Protein AF-A0A928WDC0-F1 (afdb_monomer)

pLDDT: mean 93.53, std 4.26, range [66.0, 97.44]

Secondary structure (DSSP, 8-state):
-EEEEEEE-TTT--EEEEEEETTT--B-HHHHHHHHHHHHTT--HHHHHHHHHHHHHHHHHHHHHT--TTS--HHHHHHHHHHHHTT-

Mean predicted aligned error: 3.29 Å

Solvent-accessible surface area (backbone atoms only — not comparable to full-atom values): 5291 Å² total; per-residue (Å²): 103,76,47,80,45,84,45,66,41,91,88,74,70,46,75,44,80,43,40,29,32,70,80,78,72,41,65,41,57,75,60,42,53,51,52,51,50,42,53,76,70,65,53,57,66,70,58,55,49,50,50,52,52,54,51,48,56,52,49,53,49,29,63,75,68,72,52,57,88,89,75,64,56,72,67,56,54,52,50,50,53,53,44,57,74,75,66,110

Radius of gyration: 14.03 Å; Cα contacts (8 Å, |Δi|>4): 86; chains: 1; bounding box: 38×22×32 Å

Nearest PDB structures (foldseek):
  6yxy-assembly1_AY  TM=2.958E-01  e=6.119E+00  Trypanosoma brucei brucei

Structure (mmCIF, N/CA/C/O backbone):
data_AF-A0A928WDC0-F1
#
_entry.id   AF-A0A928WDC0-F1
#
loop_
_atom_site.group_PDB
_atom_site.id
_atom_site.type_symbol
_atom_site.label_atom_id
_atom_site.label_alt_id
_atom_site.label_comp_id
_atom_site.label_asym_id
_atom_site.label_entity_id
_atom_site.label_seq_id
_atom_site.pdbx_PDB_ins_code
_atom_site.Cartn_x
_atom_site.Cartn_y
_atom_site.Cartn_z
_atom_site.occupancy
_atom_site.B_iso_or_equiv
_atom_site.auth_seq_id
_atom_site.auth_comp_id
_atom_site.auth_asym_id
_atom_site.a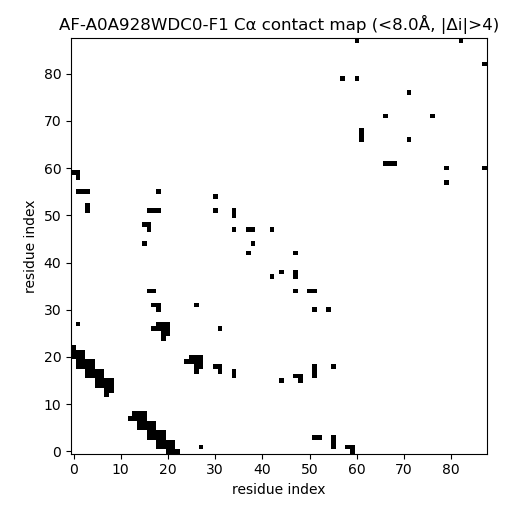uth_atom_id
_atom_site.pdbx_PDB_model_num
ATOM 1 N N . MET A 1 1 ? 5.275 7.645 10.927 1.00 84.62 1 MET A N 1
ATOM 2 C CA . MET A 1 1 ? 4.564 8.277 9.775 1.00 84.62 1 MET A CA 1
ATOM 3 C C . MET A 1 1 ? 5.077 7.636 8.492 1.00 84.62 1 MET A C 1
ATOM 5 O O . MET A 1 1 ? 6.274 7.409 8.398 1.00 84.62 1 MET A O 1
ATOM 9 N N . ILE A 1 2 ? 4.225 7.331 7.511 1.00 93.19 2 ILE A N 1
ATOM 10 C CA . ILE A 1 2 ? 4.676 6.699 6.257 1.00 93.19 2 ILE A CA 1
ATOM 11 C C . ILE A 1 2 ? 4.733 7.674 5.070 1.00 93.19 2 ILE A C 1
ATOM 13 O O . ILE A 1 2 ? 3.911 8.590 4.981 1.00 93.19 2 ILE A O 1
ATOM 17 N N . SER A 1 3 ? 5.683 7.476 4.149 1.00 93.38 3 SER A N 1
ATOM 18 C CA . SER A 1 3 ? 5.877 8.319 2.958 1.00 93.38 3 SER A CA 1
ATOM 19 C C . SER A 1 3 ? 6.188 7.518 1.690 1.00 93.38 3 SER A C 1
ATOM 21 O O . SER A 1 3 ? 6.639 6.371 1.735 1.00 93.38 3 SER A O 1
ATOM 23 N N . ILE A 1 4 ? 5.937 8.145 0.534 1.00 95.56 4 ILE A N 1
ATOM 24 C CA . ILE A 1 4 ? 6.289 7.613 -0.787 1.00 95.56 4 ILE A CA 1
ATOM 25 C C . ILE A 1 4 ? 7.546 8.311 -1.282 1.00 95.56 4 ILE A C 1
ATOM 27 O O . ILE A 1 4 ? 7.559 9.530 -1.431 1.00 95.56 4 ILE A O 1
ATOM 31 N N . GLU A 1 5 ? 8.545 7.524 -1.660 1.00 93.31 5 GLU A N 1
ATOM 32 C CA . GLU A 1 5 ? 9.795 8.010 -2.234 1.00 93.31 5 GLU A CA 1
ATOM 33 C C . GLU A 1 5 ? 10.047 7.409 -3.617 1.00 93.31 5 GLU A C 1
ATOM 35 O O . GLU A 1 5 ? 9.562 6.325 -3.961 1.00 93.31 5 GLU A O 1
ATOM 40 N N . ARG A 1 6 ? 10.822 8.120 -4.443 1.00 91.44 6 ARG A N 1
ATOM 41 C CA . ARG A 1 6 ? 11.238 7.626 -5.764 1.00 91.44 6 ARG A CA 1
ATOM 42 C C . ARG A 1 6 ? 12.586 6.925 -5.660 1.00 91.44 6 ARG A C 1
ATOM 44 O O . ARG A 1 6 ? 13.579 7.543 -5.295 1.00 91.44 6 ARG A O 1
ATOM 51 N N . ALA A 1 7 ? 12.624 5.667 -6.073 1.00 89.81 7 ALA A N 1
ATOM 52 C CA . ALA A 1 7 ? 13.831 4.865 -6.187 1.00 89.81 7 ALA A CA 1
ATOM 53 C C . ALA A 1 7 ? 14.219 4.648 -7.656 1.00 89.81 7 ALA A C 1
ATOM 55 O O . ALA A 1 7 ? 13.393 4.765 -8.568 1.00 89.81 7 ALA A O 1
ATOM 56 N N . ILE A 1 8 ? 15.493 4.323 -7.869 1.00 91.25 8 ILE A N 1
ATOM 57 C CA . ILE A 1 8 ? 16.051 3.935 -9.164 1.00 91.25 8 ILE A CA 1
ATOM 58 C C . ILE A 1 8 ? 16.576 2.515 -9.022 1.00 91.25 8 ILE A C 1
ATOM 60 O O . ILE A 1 8 ? 17.318 2.204 -8.091 1.00 91.25 8 ILE A O 1
ATOM 64 N N . ASP A 1 9 ? 16.164 1.646 -9.932 1.00 88.50 9 ASP A N 1
ATOM 65 C CA . ASP A 1 9 ? 16.683 0.292 -10.014 1.00 88.50 9 ASP A CA 1
ATOM 66 C C . ASP A 1 9 ? 18.108 0.341 -10.591 1.00 88.50 9 ASP A C 1
ATOM 68 O O . ASP A 1 9 ? 18.286 0.836 -11.703 1.00 88.50 9 ASP A O 1
ATOM 72 N N . PRO A 1 10 ? 19.133 -0.145 -9.873 1.00 91.31 10 PRO A N 1
ATOM 73 C CA . PRO A 1 10 ? 20.521 0.024 -10.295 1.00 91.31 10 PRO A CA 1
ATOM 74 C C . PRO A 1 10 ? 20.899 -0.822 -11.519 1.00 91.31 10 PRO A C 1
ATOM 76 O O . PRO A 1 10 ? 21.935 -0.570 -12.121 1.00 91.31 10 PRO A O 1
ATOM 79 N N . GLN A 1 11 ? 20.103 -1.833 -11.881 1.00 91.56 11 GLN A N 1
ATOM 80 C CA . GLN A 1 11 ? 20.383 -2.696 -13.033 1.00 91.56 11 GLN A CA 1
ATOM 81 C C . GLN A 1 11 ? 19.679 -2.209 -14.295 1.00 91.56 11 GLN A C 1
ATOM 83 O O . GLN A 1 11 ? 20.199 -2.362 -15.396 1.00 91.56 11 GLN A O 1
ATOM 88 N N . THR A 1 12 ? 18.475 -1.659 -14.137 1.00 89.69 12 THR A N 1
ATOM 89 C CA . THR A 1 12 ? 17.616 -1.262 -15.264 1.00 89.69 12 THR A CA 1
ATOM 90 C C . THR A 1 12 ? 17.492 0.247 -15.440 1.00 89.69 12 THR A C 1
ATOM 92 O O . THR A 1 12 ? 16.867 0.686 -16.400 1.00 89.69 12 THR A O 1
ATOM 95 N N . GLU A 1 13 ? 18.000 1.035 -14.488 1.00 90.81 13 GLU A N 1
ATOM 96 C CA . GLU A 1 13 ? 17.812 2.491 -14.363 1.00 90.81 13 GLU A CA 1
ATOM 97 C C . GLU A 1 13 ? 16.337 2.930 -14.291 1.00 90.81 13 GLU A C 1
ATOM 99 O O . GLU A 1 13 ? 16.003 4.118 -14.344 1.00 90.81 13 GLU A O 1
ATOM 104 N N . SER A 1 14 ? 15.421 1.971 -14.129 1.00 87.31 14 SER A N 1
ATOM 105 C CA . SER A 1 14 ? 13.993 2.244 -14.077 1.00 87.31 14 SER A CA 1
ATOM 106 C C . SER A 1 14 ? 13.628 2.952 -12.774 1.00 87.31 14 SER A C 1
ATOM 108 O O . SER A 1 14 ? 14.044 2.558 -11.682 1.00 87.31 14 SER A O 1
ATOM 110 N N . ARG A 1 15 ? 12.822 4.012 -12.883 1.00 90.62 15 ARG A N 1
ATOM 111 C CA . ARG A 1 15 ? 12.277 4.725 -11.723 1.00 90.62 15 ARG A CA 1
ATOM 112 C C . ARG A 1 15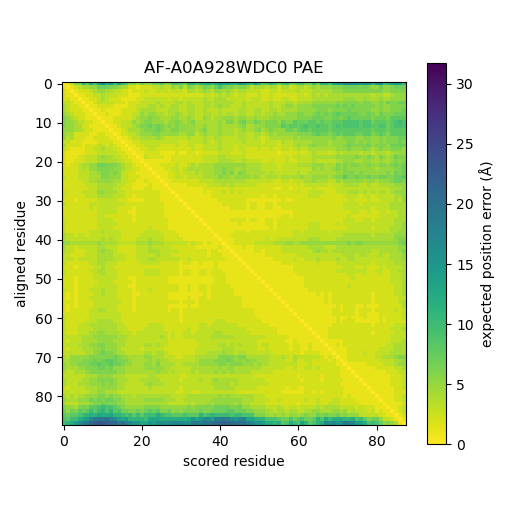 ? 11.041 4.009 -11.198 1.00 90.62 15 ARG A C 1
ATOM 114 O O . ARG A 1 15 ? 10.180 3.608 -11.981 1.00 90.62 15 ARG A O 1
ATOM 121 N N . PHE A 1 16 ? 10.922 3.900 -9.882 1.00 90.25 16 PHE A N 1
ATOM 122 C CA . PHE A 1 16 ? 9.758 3.305 -9.234 1.00 90.25 16 PHE A CA 1
ATOM 123 C C . PHE A 1 16 ? 9.479 3.926 -7.867 1.00 90.25 16 PHE A C 1
ATOM 125 O O . PHE A 1 16 ? 10.341 4.579 -7.285 1.00 90.25 16 PHE A O 1
ATOM 132 N N . CYS A 1 17 ? 8.260 3.737 -7.366 1.00 92.69 17 CYS A N 1
ATOM 133 C CA . CYS A 1 17 ? 7.883 4.159 -6.023 1.00 92.69 17 CYS A CA 1
ATOM 134 C C . CYS A 1 17 ? 8.260 3.104 -4.980 1.00 92.69 17 CYS A C 1
ATOM 136 O O . CYS A 1 17 ? 8.048 1.905 -5.187 1.00 92.69 17 CYS A O 1
ATOM 138 N N . CYS A 1 18 ? 8.746 3.584 -3.844 1.00 93.50 18 CYS A N 1
ATOM 139 C CA . CYS A 1 18 ? 8.907 2.825 -2.616 1.00 93.50 18 CYS A CA 1
ATOM 140 C C . CYS A 1 18 ? 8.126 3.498 -1.491 1.00 93.50 18 CYS A C 1
ATOM 142 O O . CYS A 1 18 ? 7.971 4.719 -1.499 1.00 93.50 18 CYS A O 1
ATOM 144 N N . VAL A 1 19 ? 7.650 2.706 -0.532 1.00 96.06 19 VAL A N 1
ATOM 145 C CA . VAL A 1 19 ? 6.922 3.213 0.637 1.00 96.06 19 VAL A CA 1
ATOM 146 C C . VAL A 1 19 ? 7.687 2.859 1.899 1.00 96.06 19 VAL A C 1
ATOM 148 O O . VAL A 1 19 ? 8.004 1.687 2.119 1.00 96.06 19 VAL A O 1
ATOM 151 N N . PHE A 1 20 ? 7.977 3.868 2.712 1.00 95.00 20 PHE A N 1
ATOM 152 C CA . PHE A 1 20 ? 8.803 3.748 3.908 1.00 95.00 20 PHE A CA 1
ATOM 153 C C . PHE A 1 20 ? 8.094 4.314 5.125 1.00 95.00 20 PHE A C 1
ATOM 155 O O . PHE A 1 20 ? 7.292 5.240 5.018 1.00 95.00 20 PHE A O 1
ATOM 162 N N . ASP A 1 21 ? 8.446 3.775 6.281 1.00 93.81 21 A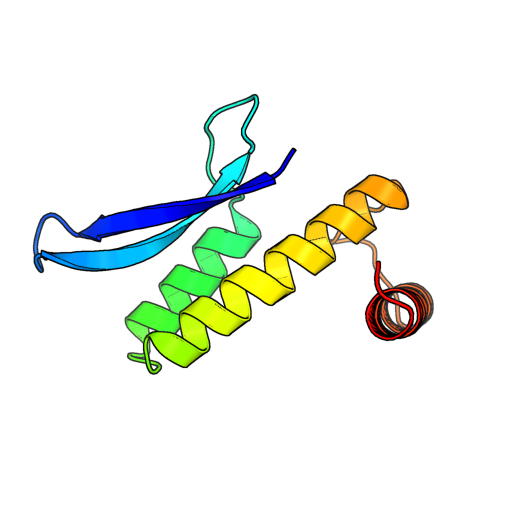SP A N 1
ATOM 163 C CA . ASP A 1 21 ? 8.250 4.457 7.546 1.00 93.81 21 ASP A CA 1
ATOM 164 C C . ASP A 1 21 ? 9.360 5.509 7.725 1.00 93.81 21 ASP A C 1
ATOM 166 O O . ASP A 1 21 ? 10.550 5.211 7.593 1.00 93.81 21 ASP A O 1
ATOM 170 N N . THR A 1 22 ? 8.975 6.755 7.998 1.00 89.94 22 THR A N 1
ATOM 171 C CA . THR A 1 22 ? 9.898 7.895 8.087 1.00 89.94 22 THR A CA 1
ATOM 172 C C . THR A 1 22 ? 10.737 7.901 9.361 1.00 89.94 22 THR A C 1
ATOM 174 O O . THR A 1 22 ? 11.723 8.627 9.425 1.00 89.94 22 THR A O 1
ATOM 177 N N . GLU A 1 23 ? 10.342 7.157 10.393 1.00 91.94 23 GLU A N 1
ATOM 178 C CA . GLU A 1 23 ? 11.031 7.134 11.689 1.00 91.94 23 GLU A CA 1
ATOM 179 C C . GLU A 1 23 ? 12.118 6.061 11.706 1.00 91.94 23 GLU A C 1
ATOM 181 O O . GLU A 1 23 ? 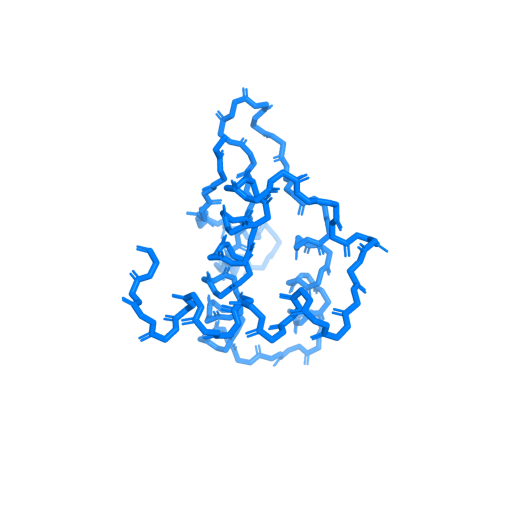13.249 6.301 12.123 1.00 91.94 23 GLU A O 1
ATOM 186 N N . THR A 1 24 ? 11.783 4.876 11.210 1.00 93.75 24 THR A N 1
ATOM 187 C CA . THR A 1 24 ? 12.687 3.726 11.129 1.00 93.75 24 THR A CA 1
ATOM 188 C C . THR A 1 24 ? 13.518 3.717 9.849 1.00 93.75 24 THR A C 1
ATOM 190 O O . THR A 1 24 ? 14.516 3.000 9.777 1.00 93.75 24 THR A O 1
ATOM 193 N N . CYS A 1 25 ? 13.114 4.487 8.833 1.00 90.06 25 CYS A N 1
ATOM 194 C CA . CYS A 1 25 ? 13.673 4.453 7.479 1.00 90.06 25 CYS A CA 1
ATOM 195 C C . CYS A 1 25 ? 13.594 3.059 6.827 1.00 90.06 25 CYS A C 1
ATOM 197 O O . CYS A 1 25 ? 14.366 2.747 5.915 1.00 90.06 25 CYS A O 1
ATOM 199 N N . LEU A 1 26 ? 12.678 2.204 7.293 1.00 92.69 26 LEU A N 1
ATOM 200 C CA . LEU A 1 26 ? 12.467 0.861 6.764 1.00 92.69 26 LEU A CA 1
ATOM 201 C C . LEU A 1 26 ? 11.268 0.832 5.812 1.00 92.69 26 LEU A C 1
ATOM 203 O O . LEU A 1 26 ? 10.305 1.579 5.997 1.00 92.69 26 LEU A O 1
ATOM 207 N N . PRO A 1 27 ? 11.300 -0.018 4.771 1.00 93.56 27 PRO A N 1
ATOM 208 C CA . PRO A 1 27 ? 10.164 -0.162 3.878 1.00 93.56 27 PRO A CA 1
ATOM 209 C C . PRO A 1 27 ? 8.967 -0.746 4.628 1.00 93.56 27 PRO A C 1
ATOM 211 O O . PRO A 1 27 ? 9.116 -1.686 5.414 1.00 93.56 27 PRO A O 1
ATOM 214 N N . ILE A 1 28 ? 7.768 -0.260 4.310 1.00 95.56 28 ILE A N 1
ATOM 215 C CA . ILE A 1 28 ? 6.531 -0.913 4.741 1.00 95.56 28 ILE A CA 1
ATOM 216 C C . ILE A 1 28 ? 6.380 -2.194 3.926 1.00 95.56 28 ILE A C 1
ATOM 218 O O . ILE A 1 28 ? 5.895 -2.190 2.793 1.00 95.56 28 ILE A O 1
ATOM 222 N N . GLU A 1 29 ? 6.859 -3.295 4.500 1.00 94.75 29 GLU A N 1
ATOM 223 C CA . GLU A 1 29 ? 7.021 -4.586 3.833 1.00 94.75 29 GLU A CA 1
ATOM 224 C C . GLU A 1 29 ? 5.786 -5.045 3.030 1.00 94.75 29 GLU A C 1
ATOM 226 O O . GLU A 1 29 ? 5.956 -5.328 1.838 1.00 94.75 29 GLU A O 1
ATOM 231 N N . PRO A 1 30 ? 4.548 -5.056 3.573 1.00 96.06 30 PRO A N 1
ATOM 232 C CA . PRO A 1 30 ? 3.385 -5.519 2.817 1.00 96.06 30 PRO A CA 1
ATOM 233 C C . PRO A 1 30 ? 3.079 -4.652 1.591 1.00 96.06 30 PRO A C 1
ATOM 235 O O . PRO A 1 30 ? 2.788 -5.194 0.519 1.00 96.06 30 PRO A O 1
ATOM 238 N N . ILE A 1 31 ? 3.217 -3.327 1.711 1.00 96.44 31 ILE A N 1
ATOM 239 C CA . ILE A 1 31 ? 3.047 -2.399 0.588 1.00 96.44 31 ILE A CA 1
ATOM 240 C C . ILE A 1 31 ? 4.149 -2.643 -0.445 1.00 96.44 31 ILE A C 1
ATOM 242 O O . ILE A 1 31 ? 3.868 -2.863 -1.627 1.00 96.44 31 ILE A O 1
ATOM 246 N N . GLN A 1 32 ? 5.410 -2.662 -0.010 1.00 95.38 32 GLN A N 1
ATOM 247 C CA . GLN A 1 32 ? 6.549 -2.791 -0.914 1.00 95.38 32 GLN A CA 1
ATOM 248 C C . GLN A 1 32 ? 6.528 -4.121 -1.677 1.00 95.38 32 GLN A C 1
ATOM 250 O O . GLN A 1 32 ? 6.800 -4.155 -2.882 1.00 95.38 32 GLN A O 1
ATOM 255 N N . ARG A 1 33 ? 6.160 -5.218 -1.008 1.00 96.19 33 ARG A N 1
ATOM 256 C CA . ARG A 1 33 ? 5.994 -6.540 -1.624 1.00 96.19 33 ARG A CA 1
ATOM 257 C C . ARG A 1 33 ? 4.943 -6.514 -2.731 1.00 96.19 33 ARG A C 1
ATOM 259 O O . ARG A 1 33 ? 5.202 -7.036 -3.818 1.00 96.19 33 ARG A O 1
ATOM 266 N N . TYR A 1 34 ? 3.794 -5.880 -2.497 1.00 97.25 34 TYR A N 1
ATOM 267 C CA . TYR A 1 34 ? 2.731 -5.768 -3.498 1.00 97.25 34 TYR A CA 1
ATOM 268 C C . TYR A 1 34 ? 3.132 -4.895 -4.698 1.00 97.25 34 TYR A C 1
ATOM 270 O O . TYR A 1 34 ? 2.924 -5.288 -5.851 1.00 97.25 34 TYR A O 1
ATOM 278 N N . LEU A 1 35 ? 3.777 -3.748 -4.463 1.00 96.12 35 LEU A N 1
ATOM 279 C CA . LEU A 1 35 ? 4.264 -2.883 -5.545 1.00 96.12 35 LEU A CA 1
ATOM 280 C C . LEU A 1 35 ? 5.331 -3.590 -6.394 1.00 96.12 35 LEU A C 1
ATOM 282 O O . LEU A 1 35 ? 5.286 -3.539 -7.625 1.00 96.12 35 LEU A O 1
ATOM 286 N N . ASN A 1 36 ? 6.246 -4.327 -5.757 1.00 94.19 36 ASN A N 1
ATOM 287 C CA . ASN A 1 36 ? 7.242 -5.145 -6.451 1.00 94.19 36 ASN A CA 1
ATOM 288 C C . ASN A 1 36 ? 6.593 -6.256 -7.288 1.00 94.19 36 ASN A C 1
ATOM 290 O O . ASN A 1 36 ? 7.030 -6.511 -8.412 1.00 94.19 36 ASN A O 1
ATOM 294 N N . TYR A 1 37 ? 5.537 -6.896 -6.780 1.00 96.31 37 TYR A N 1
ATOM 295 C CA . TYR A 1 37 ? 4.748 -7.858 -7.550 1.00 96.31 37 TYR A CA 1
ATOM 296 C C . TYR A 1 37 ? 4.125 -7.209 -8.797 1.00 96.31 37 TYR A C 1
ATOM 298 O O . TYR A 1 37 ? 4.291 -7.734 -9.899 1.00 96.31 37 TYR A O 1
ATOM 306 N N . CYS A 1 38 ? 3.502 -6.034 -8.666 1.00 96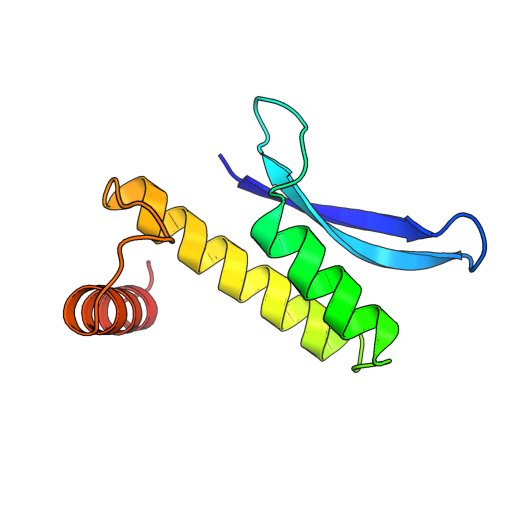.31 38 CYS A N 1
ATOM 307 C CA . CYS A 1 38 ? 2.925 -5.304 -9.801 1.00 96.31 38 CYS A CA 1
ATOM 308 C C . CYS A 1 38 ? 3.979 -4.954 -10.864 1.00 96.31 38 CYS A C 1
ATOM 310 O O . CYS A 1 38 ? 3.742 -5.143 -12.059 1.00 96.31 38 CYS A O 1
ATOM 312 N N . ARG A 1 39 ? 5.168 -4.508 -10.435 1.00 92.50 39 ARG A N 1
ATOM 313 C CA . ARG A 1 39 ? 6.303 -4.229 -11.332 1.00 92.50 39 ARG A CA 1
ATOM 314 C C . ARG A 1 39 ? 6.782 -5.478 -12.064 1.00 92.50 39 ARG A C 1
ATOM 316 O O . ARG A 1 39 ? 6.970 -5.431 -13.274 1.00 92.50 39 ARG A O 1
ATOM 323 N N . LYS A 1 40 ? 6.933 -6.610 -11.364 1.00 93.31 40 LYS A N 1
ATOM 324 C CA . LYS A 1 40 ? 7.315 -7.894 -11.984 1.00 93.31 40 LYS A CA 1
ATOM 325 C C . LYS A 1 40 ? 6.299 -8.362 -13.026 1.00 93.31 40 LYS A C 1
ATOM 327 O O . LYS A 1 40 ? 6.683 -8.989 -14.007 1.00 93.31 40 LYS A O 1
ATOM 332 N N . ARG A 1 41 ? 5.019 -8.026 -12.842 1.00 96.56 4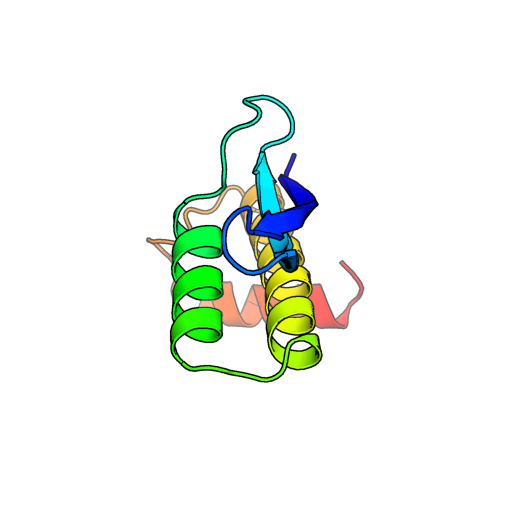1 ARG A N 1
ATOM 333 C CA . ARG A 1 41 ? 3.954 -8.272 -13.828 1.00 96.56 41 ARG A CA 1
ATOM 334 C C . ARG A 1 41 ? 3.846 -7.203 -14.915 1.00 96.56 41 ARG A C 1
ATOM 336 O O . ARG A 1 41 ? 2.938 -7.289 -15.733 1.00 96.56 41 ARG A O 1
ATOM 343 N N . GLN A 1 42 ? 4.763 -6.236 -14.939 1.00 94.50 42 GLN A N 1
ATOM 344 C CA . GLN A 1 42 ? 4.855 -5.193 -15.961 1.00 94.50 42 GLN A CA 1
ATOM 345 C C . GLN A 1 42 ? 3.576 -4.348 -16.072 1.00 94.50 42 GLN A C 1
ATOM 347 O O . GLN A 1 42 ? 3.209 -3.893 -17.154 1.00 94.50 42 GLN A O 1
ATOM 352 N N . LEU A 1 43 ? 2.889 -4.117 -14.945 1.00 96.19 43 LEU A N 1
ATOM 353 C CA . LEU A 1 43 ? 1.807 -3.134 -14.903 1.00 96.19 43 LEU A CA 1
ATOM 354 C C . LEU A 1 43 ? 2.350 -1.743 -15.253 1.00 96.19 43 LEU A C 1
ATOM 356 O O . LEU A 1 43 ? 3.502 -1.413 -14.961 1.00 96.19 43 LEU A O 1
ATOM 360 N N . ALA A 1 44 ? 1.495 -0.906 -15.842 1.00 94.31 44 ALA A N 1
ATOM 361 C CA . ALA A 1 44 ? 1.857 0.459 -16.195 1.00 94.31 44 ALA A CA 1
ATOM 362 C C . ALA A 1 44 ? 2.325 1.246 -14.959 1.00 94.31 44 ALA A C 1
ATOM 364 O O . ALA A 1 44 ? 1.675 1.225 -13.911 1.00 94.31 44 ALA A O 1
ATOM 365 N N . ALA A 1 45 ? 3.423 1.995 -15.093 1.00 92.06 45 ALA A N 1
ATOM 366 C CA . ALA A 1 45 ? 4.031 2.727 -13.979 1.00 92.06 45 ALA A CA 1
ATOM 367 C C . ALA A 1 45 ? 3.044 3.684 -13.283 1.00 92.06 45 ALA A C 1
ATOM 369 O O . ALA A 1 45 ? 2.997 3.736 -12.059 1.00 92.06 45 ALA A O 1
ATOM 370 N N . ASN A 1 46 ? 2.188 4.374 -14.045 1.00 93.06 46 ASN A N 1
ATOM 371 C CA . ASN A 1 46 ? 1.160 5.263 -13.488 1.00 93.06 46 ASN A CA 1
ATOM 372 C C . ASN A 1 46 ? 0.125 4.517 -12.633 1.00 93.06 46 ASN A C 1
ATOM 374 O O . ASN A 1 46 ? -0.326 5.037 -11.611 1.00 93.06 46 ASN A O 1
ATOM 378 N N . THR A 1 47 ? -0.228 3.291 -13.023 1.00 95.81 47 THR A N 1
ATOM 379 C CA . THR A 1 47 ? -1.121 2.427 -12.245 1.00 95.81 47 THR A CA 1
ATOM 380 C C . THR A 1 47 ? -0.459 2.024 -10.931 1.00 95.81 47 THR A C 1
ATOM 382 O O . THR A 1 47 ? -1.066 2.179 -9.876 1.00 95.81 47 THR A O 1
ATOM 385 N N . VAL A 1 48 ? 0.806 1.592 -10.971 1.00 96.25 48 VAL A N 1
ATOM 386 C CA . VAL A 1 48 ? 1.567 1.224 -9.762 1.00 96.25 48 VAL A CA 1
ATOM 387 C C . VAL A 1 48 ? 1.748 2.424 -8.827 1.00 96.25 48 VAL A C 1
ATOM 389 O O . VAL A 1 48 ? 1.568 2.286 -7.620 1.00 96.25 48 VAL A O 1
ATOM 392 N N . ASN A 1 49 ? 2.027 3.611 -9.369 1.00 94.81 49 ASN A N 1
ATOM 393 C CA . ASN A 1 49 ? 2.129 4.845 -8.585 1.00 94.81 49 ASN A CA 1
ATOM 394 C C . ASN A 1 49 ? 0.795 5.196 -7.919 1.00 94.81 49 ASN A C 1
ATOM 396 O O . ASN A 1 49 ? 0.767 5.563 -6.750 1.00 94.81 49 ASN A O 1
ATOM 400 N N . THR A 1 50 ? -0.317 5.030 -8.640 1.00 95.62 50 THR A N 1
ATOM 401 C CA . THR A 1 50 ? -1.654 5.234 -8.073 1.00 95.62 50 THR A CA 1
ATOM 402 C C . THR A 1 50 ? -1.907 4.256 -6.929 1.00 95.62 50 THR A C 1
ATOM 404 O O . THR A 1 50 ? -2.381 4.676 -5.880 1.00 95.62 50 THR A O 1
ATOM 407 N N . TYR A 1 51 ? -1.548 2.977 -7.083 1.00 96.94 51 TYR A N 1
ATOM 408 C CA . TYR A 1 51 ? -1.656 1.998 -5.998 1.00 96.94 51 TYR A CA 1
ATOM 409 C C . TYR A 1 51 ? -0.815 2.389 -4.785 1.00 96.94 51 TYR A C 1
ATOM 411 O O . TYR A 1 51 ? -1.321 2.305 -3.674 1.00 96.94 51 TYR A O 1
ATOM 419 N N . ALA A 1 52 ? 0.420 2.860 -4.983 1.00 96.94 52 ALA A N 1
ATOM 420 C CA . ALA A 1 52 ? 1.256 3.344 -3.887 1.00 96.94 52 ALA A CA 1
ATOM 421 C C . ALA A 1 52 ? 0.557 4.472 -3.112 1.00 96.94 52 ALA A C 1
ATOM 423 O O . ALA A 1 52 ? 0.420 4.362 -1.900 1.00 96.94 52 ALA A O 1
ATOM 424 N N . CYS A 1 53 ? 0.034 5.493 -3.804 1.00 95.06 53 CYS A N 1
ATOM 425 C CA . CYS A 1 53 ? -0.723 6.580 -3.174 1.00 95.06 53 CYS A CA 1
ATOM 426 C C . CYS A 1 53 ? -1.913 6.068 -2.354 1.00 95.06 53 CYS A C 1
ATOM 428 O O . CYS A 1 53 ? -2.019 6.387 -1.177 1.00 95.06 53 CYS A O 1
ATOM 430 N N . ARG A 1 54 ? -2.767 5.216 -2.937 1.00 94.62 54 ARG A N 1
ATOM 431 C CA . ARG A 1 54 ? -3.964 4.717 -2.235 1.00 94.62 54 ARG A CA 1
ATOM 432 C C . ARG A 1 54 ? -3.626 3.803 -1.056 1.00 94.62 54 ARG A C 1
ATOM 434 O O . ARG A 1 54 ? -4.344 3.805 -0.065 1.00 94.62 54 ARG A O 1
ATOM 441 N N . LEU A 1 55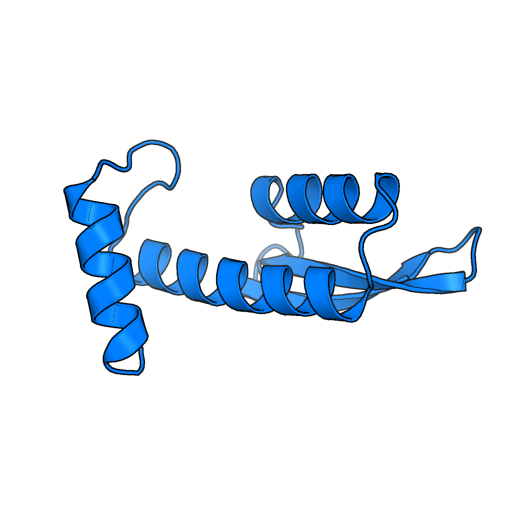 ? -2.548 3.024 -1.154 1.00 96.44 55 LEU A N 1
ATOM 442 C CA . LEU A 1 55 ? -2.080 2.179 -0.053 1.00 96.44 55 LEU A CA 1
ATOM 443 C C . LEU A 1 55 ? -1.491 3.002 1.092 1.00 96.44 55 LEU A C 1
ATOM 445 O O . LEU A 1 55 ? -1.646 2.605 2.242 1.00 96.44 55 LEU A O 1
ATOM 449 N N . VAL A 1 56 ? -0.850 4.135 0.791 1.00 95.88 56 VAL A N 1
ATOM 450 C CA . VAL A 1 56 ? -0.395 5.071 1.824 1.00 95.88 56 VAL A CA 1
ATOM 451 C C . VAL A 1 56 ? -1.579 5.692 2.557 1.00 95.88 56 VAL A C 1
ATOM 453 O O . VAL A 1 56 ? -1.609 5.633 3.782 1.00 95.88 56 VAL A O 1
ATOM 456 N N . ASP A 1 57 ? -2.590 6.176 1.831 1.00 94.75 57 ASP A N 1
ATOM 457 C CA . ASP A 1 57 ? -3.806 6.722 2.451 1.00 94.75 57 ASP A CA 1
ATOM 458 C C . ASP A 1 57 ? -4.492 5.683 3.360 1.00 94.75 57 ASP A C 1
ATOM 460 O O . ASP A 1 57 ? -4.926 5.987 4.470 1.00 94.75 57 ASP A O 1
ATOM 464 N N . PHE A 1 58 ? -4.560 4.428 2.902 1.00 95.81 58 PHE A N 1
ATOM 465 C CA . PHE A 1 58 ? -5.093 3.317 3.687 1.00 95.81 58 PHE A CA 1
ATOM 466 C C . PHE A 1 58 ? -4.291 3.069 4.969 1.00 95.81 58 PHE A C 1
ATOM 468 O O . PHE A 1 58 ? -4.879 2.887 6.031 1.00 95.81 58 PHE A O 1
ATOM 475 N N . TRP A 1 59 ? -2.959 3.103 4.901 1.00 95.94 59 TRP A N 1
ATOM 476 C CA . TRP A 1 59 ? -2.119 2.945 6.088 1.00 95.94 59 TRP A CA 1
ATOM 477 C C . TRP A 1 59 ? -2.296 4.092 7.085 1.00 95.94 59 TRP A C 1
ATOM 479 O O . TRP A 1 59 ? -2.369 3.842 8.284 1.00 95.94 59 TRP A O 1
ATOM 489 N N . HIS A 1 60 ? -2.405 5.338 6.612 1.00 94.25 60 HIS A N 1
ATOM 490 C CA . HIS A 1 60 ? -2.680 6.481 7.490 1.00 94.25 60 HIS A CA 1
ATOM 491 C C . HIS A 1 60 ? -4.018 6.322 8.213 1.00 94.25 60 HIS A C 1
ATOM 493 O O . HIS A 1 60 ? -4.114 6.631 9.399 1.00 94.25 60 HIS A O 1
ATOM 499 N N . TRP A 1 61 ? -5.038 5.790 7.537 1.00 95.69 61 TRP A N 1
ATOM 500 C CA . TRP A 1 61 ? -6.314 5.473 8.178 1.00 95.69 61 TRP A CA 1
ATOM 501 C C . TRP A 1 61 ? -6.187 4.367 9.236 1.00 95.69 61 TRP A C 1
ATOM 503 O O . TRP A 1 61 ? -6.763 4.494 10.317 1.00 95.69 61 TRP A O 1
ATOM 513 N N . LEU A 1 62 ? -5.399 3.317 8.974 1.00 95.62 62 LEU A N 1
ATOM 514 C CA . LEU A 1 62 ? -5.116 2.275 9.970 1.00 95.62 62 LEU A CA 1
ATOM 515 C C . LEU A 1 62 ? -4.425 2.845 11.209 1.00 95.62 62 LEU A C 1
ATOM 517 O O . LEU A 1 62 ? -4.839 2.542 12.327 1.00 95.62 62 LEU A O 1
ATOM 521 N N . GLU A 1 63 ? -3.418 3.701 11.018 1.00 93.12 63 GLU A N 1
ATOM 522 C CA . GLU A 1 63 ? -2.732 4.404 12.107 1.00 93.12 63 GLU A CA 1
ATOM 523 C C . GLU A 1 63 ? -3.718 5.270 12.906 1.00 93.12 63 GLU A C 1
ATOM 525 O O . GLU A 1 63 ? -3.777 5.173 14.133 1.00 93.12 63 GLU A O 1
ATOM 530 N N . TYR A 1 64 ? -4.556 6.052 12.217 1.00 93.56 64 TYR A N 1
ATOM 531 C CA . TYR A 1 64 ? -5.574 6.906 12.836 1.00 93.56 64 TYR A CA 1
ATOM 532 C C . TYR A 1 64 ? -6.585 6.115 13.678 1.00 93.56 64 TYR A C 1
ATOM 534 O O . TYR A 1 64 ? -6.967 6.550 14.766 1.00 93.56 64 TYR A O 1
ATOM 542 N N . LYS A 1 65 ? -7.010 4.941 13.201 1.00 94.88 65 LYS A N 1
ATOM 543 C CA . LYS A 1 65 ? -7.957 4.059 13.903 1.00 94.88 65 LYS A CA 1
ATOM 544 C C . LYS A 1 65 ? -7.287 3.082 14.872 1.00 94.88 65 LYS A C 1
ATOM 546 O O . LYS A 1 65 ? -8.001 2.388 15.591 1.00 94.88 65 LYS A O 1
ATOM 551 N N . SER A 1 66 ? -5.953 3.037 14.913 1.00 95.38 66 SER A N 1
ATOM 552 C CA . SER A 1 66 ? -5.170 2.050 15.673 1.00 95.38 66 SER A CA 1
ATOM 553 C C . SER A 1 66 ? -5.550 0.597 15.339 1.00 95.38 66 SER A C 1
ATOM 555 O O . SER A 1 66 ? -5.755 -0.221 16.235 1.00 95.38 66 SER A O 1
ATOM 557 N N . LEU A 1 67 ? -5.668 0.286 14.044 1.00 96.56 67 LEU A N 1
ATOM 558 C CA . LEU A 1 67 ? -6.044 -1.036 13.526 1.00 96.56 67 LEU A CA 1
ATOM 559 C C . LEU A 1 67 ? -4.839 -1.783 12.933 1.00 96.56 67 LEU A C 1
ATOM 561 O O . LEU A 1 67 ? -3.946 -1.173 12.347 1.00 96.56 67 LEU A O 1
ATOM 565 N N . ASP A 1 68 ? -4.849 -3.116 13.027 1.00 95.12 68 ASP A N 1
ATOM 566 C CA . ASP A 1 68 ? -3.920 -3.986 12.294 1.00 95.12 68 ASP A CA 1
ATOM 567 C C . ASP A 1 68 ? -4.534 -4.366 10.941 1.00 95.12 68 ASP A C 1
ATOM 569 O O . ASP A 1 68 ? -5.663 -4.847 10.871 1.00 95.12 68 ASP A O 1
ATOM 573 N N . TRP A 1 69 ? -3.777 -4.192 9.856 1.00 94.81 69 TRP A N 1
ATOM 574 C CA . TRP A 1 69 ? -4.216 -4.536 8.503 1.00 94.81 69 TRP A CA 1
ATOM 575 C C . TRP A 1 69 ? -4.554 -6.024 8.325 1.00 94.81 69 TRP A C 1
ATOM 577 O O . TRP A 1 69 ? -5.291 -6.373 7.401 1.00 94.81 69 TRP A O 1
ATOM 587 N N . GLN A 1 70 ? -4.002 -6.900 9.172 1.00 95.88 70 GLN A N 1
ATOM 588 C CA . GLN A 1 70 ? -4.262 -8.344 9.142 1.00 95.88 70 GLN A CA 1
ATOM 589 C C . GLN A 1 70 ? -5.575 -8.734 9.821 1.00 95.88 70 GLN A C 1
ATOM 591 O O . GLN A 1 70 ? -6.064 -9.835 9.577 1.00 95.88 70 GLN A O 1
ATOM 596 N N . ASP A 1 71 ? -6.140 -7.850 10.644 1.00 96.06 71 ASP A N 1
ATOM 597 C CA . ASP A 1 71 ? -7.328 -8.110 11.460 1.00 96.06 71 ASP A CA 1
ATOM 598 C C . ASP A 1 71 ? -8.474 -7.161 11.080 1.00 96.06 71 ASP A C 1
ATOM 600 O O . ASP A 1 71 ? -9.070 -6.481 11.912 1.00 96.06 71 ASP A O 1
ATOM 604 N N . LEU A 1 72 ? -8.750 -7.066 9.775 1.00 96.12 72 LEU A N 1
ATOM 605 C CA . LEU A 1 72 ? -9.826 -6.235 9.235 1.00 96.12 72 LEU A CA 1
ATOM 606 C C . LEU A 1 72 ? -10.975 -7.086 8.706 1.00 96.12 72 LEU A C 1
ATOM 608 O O . LEU A 1 72 ? -10.776 -8.040 7.949 1.00 96.12 72 LEU A O 1
ATOM 612 N N . GLY A 1 73 ? -12.195 -6.675 9.041 1.00 95.88 73 GLY A N 1
ATOM 613 C CA . GLY A 1 73 ? -13.425 -7.200 8.478 1.00 95.88 73 GLY A CA 1
ATOM 614 C C . GLY A 1 73 ? -14.054 -6.263 7.448 1.00 95.88 73 GLY A C 1
ATOM 615 O O . GLY A 1 73 ? -13.524 -5.222 7.055 1.00 95.88 73 GLY A O 1
ATOM 616 N N . LEU A 1 74 ? -15.247 -6.649 6.996 1.00 96.56 74 LEU A N 1
ATOM 617 C CA . LEU A 1 74 ? -16.020 -5.866 6.031 1.00 96.56 74 LEU A CA 1
ATOM 618 C C . LEU A 1 74 ? -16.439 -4.496 6.587 1.00 96.56 74 LEU A C 1
ATOM 620 O O . LEU A 1 74 ? -16.527 -3.533 5.829 1.00 96.56 74 LEU A O 1
ATOM 624 N N . ASN A 1 75 ? -16.697 -4.410 7.893 1.00 97.12 75 ASN A N 1
ATOM 625 C CA . ASN A 1 75 ? -17.150 -3.176 8.532 1.00 97.12 75 ASN A CA 1
ATOM 626 C C . ASN A 1 75 ? -16.041 -2.122 8.543 1.00 97.12 75 ASN A C 1
ATOM 628 O O . ASN A 1 75 ? -16.282 -0.973 8.183 1.00 97.12 75 ASN A O 1
ATOM 632 N N . GLU A 1 76 ? -14.822 -2.529 8.889 1.00 97.44 76 GLU A N 1
ATOM 633 C CA . GLU A 1 76 ? -13.633 -1.681 8.896 1.00 97.44 76 GLU A CA 1
ATOM 634 C C . GLU A 1 76 ? -13.329 -1.180 7.479 1.00 97.44 76 GLU A C 1
ATOM 636 O O . GLU A 1 76 ? -13.109 0.009 7.268 1.00 97.44 76 GLU A O 1
ATOM 641 N N . LEU A 1 77 ? -13.413 -2.057 6.474 1.00 95.81 77 LEU A N 1
ATOM 642 C CA . LEU A 1 77 ? -13.226 -1.659 5.077 1.00 95.81 77 LEU A CA 1
ATOM 643 C C . LEU A 1 77 ? -14.313 -0.690 4.584 1.00 95.81 77 LEU A C 1
ATOM 645 O O . LEU A 1 77 ? -14.013 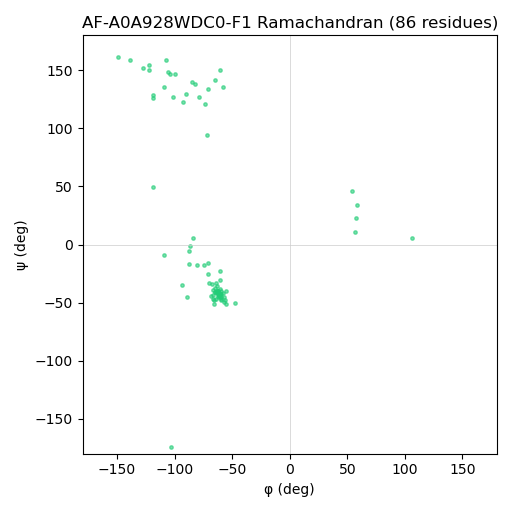0.229 3.822 1.00 95.81 77 LEU A O 1
ATOM 649 N N . ALA A 1 78 ? -15.567 -0.863 5.009 1.00 95.69 78 ALA A N 1
ATOM 650 C CA . ALA A 1 78 ? -16.638 0.079 4.691 1.00 95.69 78 ALA A CA 1
ATOM 651 C C . ALA A 1 78 ? -16.413 1.447 5.359 1.00 95.69 78 ALA A C 1
ATOM 653 O O . ALA A 1 78 ? -16.634 2.480 4.723 1.00 95.69 78 ALA A O 1
ATOM 654 N N . ASP A 1 79 ? -15.932 1.467 6.606 1.00 95.94 79 ASP A N 1
ATOM 655 C CA . ASP A 1 79 ? -15.526 2.699 7.293 1.00 95.94 79 ASP A CA 1
ATOM 656 C C . ASP A 1 79 ? -14.377 3.394 6.558 1.00 95.94 79 ASP A C 1
ATOM 658 O O . ASP A 1 79 ? -14.466 4.596 6.318 1.00 95.94 79 ASP A O 1
ATOM 662 N N . PHE A 1 80 ? -13.360 2.651 6.107 1.00 95.94 80 PHE A N 1
ATOM 663 C CA . PHE A 1 80 ? -12.276 3.208 5.294 1.00 95.94 80 PHE A CA 1
ATOM 664 C C . PHE A 1 80 ? -12.804 3.893 4.031 1.00 95.94 80 PHE A C 1
ATOM 666 O O . PHE A 1 80 ? -12.430 5.028 3.749 1.00 95.94 80 PHE A O 1
ATOM 673 N N . VAL A 1 81 ? -13.702 3.246 3.280 1.00 94.19 81 VAL A N 1
ATOM 674 C CA . VAL A 1 81 ? -14.282 3.845 2.066 1.00 94.19 81 VAL A CA 1
ATOM 675 C C . VAL A 1 81 ? -15.038 5.135 2.394 1.00 94.19 81 VAL A C 1
ATOM 677 O O . VAL A 1 81 ? -14.890 6.125 1.678 1.00 94.19 81 VAL A O 1
ATOM 680 N N . ASN A 1 82 ? -15.810 5.154 3.484 1.00 94.06 82 ASN A N 1
ATOM 681 C CA . ASN A 1 82 ? -16.518 6.357 3.925 1.00 94.06 82 ASN A CA 1
ATOM 682 C C . ASN A 1 82 ? -15.550 7.476 4.325 1.00 94.06 82 ASN A C 1
ATOM 684 O O . ASN A 1 82 ? -15.709 8.608 3.874 1.00 94.06 82 ASN A O 1
ATOM 688 N N . TRP A 1 83 ? -14.532 7.159 5.126 1.00 93.56 83 TRP A N 1
ATOM 689 C CA . TRP A 1 83 ? -13.478 8.093 5.525 1.00 93.56 83 TRP A CA 1
ATOM 690 C C . TRP A 1 83 ? -12.769 8.688 4.302 1.00 93.56 83 TRP A C 1
ATOM 692 O O . TRP A 1 83 ? -12.621 9.905 4.184 1.00 93.56 83 TRP A O 1
ATOM 702 N N . TYR A 1 84 ? -12.438 7.835 3.334 1.00 90.31 84 TYR A N 1
ATOM 703 C CA . TYR A 1 84 ? -11.747 8.220 2.113 1.00 90.31 84 TYR A CA 1
ATOM 704 C C . TYR A 1 84 ? -12.558 9.184 1.237 1.00 90.31 84 TYR A C 1
ATOM 706 O O . TYR A 1 84 ? -12.018 10.135 0.674 1.00 90.31 84 TYR A O 1
ATOM 714 N N . LEU A 1 85 ? -13.869 8.957 1.125 1.00 90.12 85 LEU A N 1
ATOM 715 C CA . LEU A 1 85 ? -14.773 9.810 0.348 1.00 90.12 85 LEU A CA 1
ATOM 716 C C . LEU A 1 85 ? -15.011 11.181 0.991 1.00 90.12 85 LEU A C 1
ATOM 718 O O . LEU A 1 85 ? -15.329 12.135 0.282 1.00 90.12 85 LEU A O 1
ATOM 722 N N . LEU A 1 86 ? -14.866 11.283 2.313 1.00 90.50 86 LEU A N 1
ATOM 723 C CA . LEU A 1 86 ? -15.075 12.521 3.066 1.00 90.50 86 LEU A CA 1
ATOM 724 C C . LEU A 1 86 ? -13.827 13.411 3.148 1.00 90.50 86 LEU A C 1
ATOM 726 O O . LEU A 1 86 ? -13.919 14.521 3.667 1.00 90.50 86 LEU A O 1
ATOM 730 N N . GLY A 1 87 ? -12.704 12.973 2.574 1.00 76.81 87 GLY A N 1
ATOM 731 C CA . GLY A 1 87 ? -11.510 13.798 2.385 1.00 76.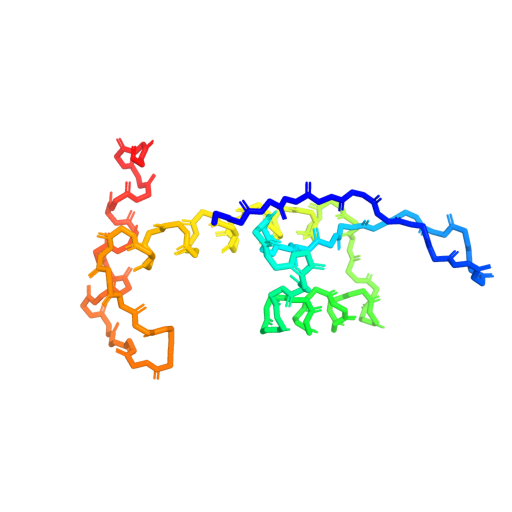81 87 GLY A CA 1
ATOM 732 C C . GLY A 1 87 ? -10.338 13.501 3.317 1.00 76.81 87 GLY A C 1
ATOM 733 O O . GLY A 1 87 ? -9.339 14.207 3.202 1.00 76.81 87 GLY A O 1
ATOM 734 N N . GLY A 1 88 ? -10.428 12.455 4.147 1.00 66.00 88 GLY A N 1
ATOM 735 C CA . GLY A 1 88 ? -9.372 12.077 5.090 1.00 66.00 88 GLY A CA 1
ATOM 736 C C . GLY A 1 88 ? -9.353 12.916 6.362 1.00 66.00 88 GLY A C 1
ATOM 737 O O . GLY A 1 88 ? -9.155 14.144 6.261 1.00 66.00 88 GLY A O 1
#

Foldseek 3Di:
DKDWDWDADPVPRDIAIFMADPPVRHGPVVLRVVLVVCVVVVHDRVVSVVSSVVVVLVVVVCVVVVHDPVPDDPVSVVVSVVVVVVPD

Sequence (88 aa):
MISIERAIDPQTESRFCCVFDTETCLPIEPIQRYLNYCRKRQLAANTVNTYACRLVDFWHWLEYKSLDWQDLGLNELADFVNWYLLGG